Protein AF-A0A7G6WSF8-F1 (afdb_monomer_lite)

Sequence (104 aa):
MTGDLYNTLRYAKNHESLVYTFDGLEPGTYTIHAGYFDPWPWANRAAQVSVNGAVVDQERLFTASNEAAEYRDITVGPDGKATVTITPTPSPDIQLSWLMVAGN

Organism: NCBI:txid1544730

Foldseek 3Di:
DDDDLQNDKDWDAPQDKDKDKDAPADWAWKKKKFWAADPCQVQFWWWFKDKPNHTQRGTDTHHNDTDIDIRGGDTDDPRRMIMMITGTDPDDIGMTRDMDIGGD

pLDDT: mean 93.52, std 8.11, range [46.66, 98.75]

Secondary structure (DSSP, 8-state):
----SSSS-EEPPTTPPEEEEE-SPPSEEEEEEEEE--S-GGG--EEEEEETTEEEEEEEE--SS-EEEEEEEEEE-TT--EEEEEEE-SSS--EE-EEEEEE-

Radius of gyration: 13.81 Å; chains: 1; bounding box: 33×34×34 Å

Structure (mmCIF, N/CA/C/O backbone):
data_AF-A0A7G6WSF8-F1
#
_entry.id   AF-A0A7G6WSF8-F1
#
loop_
_atom_site.group_PDB
_atom_site.id
_atom_site.type_symbol
_atom_site.label_atom_id
_atom_site.label_alt_id
_atom_site.label_comp_id
_atom_site.label_asym_id
_atom_site.label_entity_id
_atom_site.label_seq_id
_atom_site.pdbx_PDB_ins_code
_atom_site.Cartn_x
_atom_site.Cartn_y
_atom_site.Cartn_z
_atom_site.occupancy
_atom_site.B_iso_or_equiv
_atom_site.auth_seq_id
_atom_site.auth_comp_id
_atom_site.auth_asym_id
_atom_site.auth_atom_id
_atom_site.pdbx_PDB_model_num
ATOM 1 N N . MET A 1 1 ? 7.692 -25.653 -11.591 1.00 46.66 1 MET A N 1
ATOM 2 C CA . MET A 1 1 ? 7.839 -24.350 -10.912 1.00 46.66 1 MET A CA 1
ATOM 3 C C . MET A 1 1 ? 6.977 -24.407 -9.665 1.00 46.66 1 MET A C 1
ATOM 5 O O . MET A 1 1 ? 5.797 -24.707 -9.793 1.00 46.66 1 MET A O 1
ATOM 9 N N . THR A 1 2 ? 7.551 -24.239 -8.478 1.00 61.03 2 THR A N 1
ATOM 10 C CA . THR A 1 2 ? 6.790 -24.067 -7.233 1.00 61.03 2 THR A CA 1
ATOM 11 C C . THR A 1 2 ? 6.404 -22.595 -7.138 1.00 61.03 2 THR A C 1
ATOM 13 O O . THR A 1 2 ? 7.288 -21.752 -7.028 1.00 61.03 2 THR A O 1
ATOM 16 N N . GLY A 1 3 ? 5.115 -22.278 -7.272 1.00 67.06 3 GLY A N 1
ATOM 17 C CA . GLY A 1 3 ? 4.621 -20.918 -7.051 1.00 67.06 3 GLY A CA 1
ATOM 18 C C . GLY A 1 3 ? 4.697 -20.566 -5.566 1.00 67.06 3 GLY A C 1
ATOM 19 O O . GLY A 1 3 ? 4.422 -21.415 -4.720 1.00 67.06 3 GLY A O 1
ATOM 20 N N . ASP A 1 4 ? 5.072 -19.330 -5.265 1.00 85.81 4 ASP A N 1
ATOM 21 C CA . ASP A 1 4 ? 5.016 -18.750 -3.925 1.00 85.81 4 ASP A CA 1
ATOM 22 C C . ASP A 1 4 ? 4.162 -17.472 -3.980 1.00 85.81 4 ASP A C 1
ATOM 24 O O . ASP A 1 4 ? 3.604 -17.132 -5.029 1.00 85.81 4 ASP A O 1
ATOM 28 N N . LEU A 1 5 ? 4.047 -16.769 -2.853 1.00 90.19 5 LEU A N 1
ATOM 29 C CA . LEU A 1 5 ? 3.247 -15.546 -2.762 1.00 90.19 5 LEU A CA 1
ATOM 30 C C . LEU A 1 5 ? 3.780 -14.396 -3.641 1.00 90.19 5 LEU A C 1
ATOM 32 O O . LEU A 1 5 ? 3.019 -13.476 -3.921 1.00 90.19 5 LEU A O 1
ATOM 36 N N . TYR A 1 6 ? 5.040 -14.435 -4.089 1.00 91.38 6 TYR A N 1
ATOM 37 C CA . TYR A 1 6 ? 5.690 -13.367 -4.864 1.00 91.38 6 TYR A CA 1
ATOM 38 C C . TYR A 1 6 ? 5.628 -13.587 -6.378 1.00 91.38 6 TYR A C 1
ATOM 40 O O . TYR A 1 6 ? 5.676 -12.640 -7.159 1.00 91.38 6 TYR A O 1
ATOM 48 N N . ASN A 1 7 ? 5.462 -14.835 -6.811 1.00 85.38 7 ASN A N 1
ATOM 49 C CA . ASN A 1 7 ? 5.421 -15.185 -8.231 1.00 85.38 7 ASN A CA 1
ATOM 50 C C . ASN A 1 7 ? 4.111 -14.784 -8.944 1.00 85.38 7 ASN A C 1
ATOM 52 O O . ASN A 1 7 ? 4.014 -14.926 -10.164 1.00 85.38 7 ASN A O 1
ATOM 56 N N . THR A 1 8 ? 3.102 -14.288 -8.215 1.00 87.81 8 THR A N 1
ATOM 57 C CA . THR A 1 8 ? 1.880 -13.701 -8.794 1.00 87.81 8 THR A CA 1
ATOM 58 C C . THR A 1 8 ? 1.883 -12.198 -8.568 1.00 87.81 8 THR A C 1
ATOM 60 O O . THR A 1 8 ? 2.004 -11.754 -7.435 1.00 87.81 8 THR A O 1
ATOM 63 N N . LEU A 1 9 ? 1.705 -11.419 -9.637 1.00 89.75 9 LEU A N 1
ATOM 64 C CA . LEU A 1 9 ? 1.779 -9.960 -9.595 1.00 89.75 9 LEU A CA 1
ATOM 65 C C . LEU A 1 9 ? 0.462 -9.338 -10.061 1.00 89.75 9 LEU A C 1
ATOM 67 O O . LEU A 1 9 ? -0.089 -9.714 -11.098 1.00 89.75 9 LEU A O 1
ATOM 71 N N . ARG A 1 10 ? -0.016 -8.334 -9.327 1.00 93.56 10 ARG A N 1
ATOM 72 C CA . ARG A 1 10 ? -1.020 -7.382 -9.805 1.00 93.56 10 ARG A CA 1
ATOM 73 C C . ARG A 1 10 ? -0.292 -6.165 -10.346 1.00 93.56 10 ARG A C 1
ATOM 75 O O . ARG A 1 10 ? 0.365 -5.456 -9.595 1.00 93.56 10 ARG A O 1
ATOM 82 N N . TYR A 1 11 ? -0.390 -5.971 -11.653 1.00 92.50 11 TYR A N 1
ATOM 83 C CA . TYR A 1 11 ? 0.333 -4.949 -12.400 1.00 92.50 11 TYR A CA 1
ATOM 84 C C . TYR A 1 11 ? -0.601 -3.783 -12.739 1.00 92.50 11 TYR A C 1
ATOM 86 O O . TYR A 1 11 ? -1.660 -4.015 -13.328 1.00 92.50 11 TYR A O 1
ATOM 94 N N . ALA A 1 12 ? -0.213 -2.554 -12.398 1.00 92.75 12 ALA A N 1
ATOM 95 C CA . ALA A 1 12 ? -0.911 -1.344 -12.826 1.00 92.75 12 ALA A CA 1
ATOM 96 C C . ALA A 1 12 ? -0.247 -0.780 -14.083 1.00 92.75 12 ALA A C 1
ATOM 98 O O . ALA A 1 12 ? 0.962 -0.568 -14.114 1.00 92.75 12 ALA A O 1
ATOM 99 N N . LYS A 1 13 ? -1.049 -0.558 -15.126 1.00 90.88 13 LYS A N 1
ATOM 100 C CA . LYS A 1 13 ? -0.601 0.021 -16.399 1.00 90.88 13 LYS A CA 1
ATOM 101 C C . LYS A 1 13 ? -0.785 1.533 -16.386 1.00 90.88 13 LYS A C 1
ATOM 103 O O . LYS A 1 13 ? -1.596 2.047 -15.624 1.00 90.88 13 LYS A O 1
ATOM 108 N N . ASN A 1 14 ? -0.110 2.219 -17.305 1.00 90.44 14 ASN A N 1
ATOM 109 C CA . ASN A 1 14 ? -0.284 3.652 -17.559 1.00 90.44 14 ASN A CA 1
ATOM 110 C C . ASN A 1 14 ? -0.035 4.524 -16.320 1.00 90.44 14 ASN A C 1
ATOM 112 O O . ASN A 1 14 ? -0.646 5.581 -16.180 1.00 90.44 14 ASN A O 1
ATOM 116 N N . HIS A 1 15 ? 0.856 4.078 -15.431 1.00 91.12 15 HIS A N 1
ATOM 117 C CA . HIS A 1 15 ? 1.218 4.787 -14.203 1.00 91.12 15 HIS A CA 1
ATOM 118 C C . HIS A 1 15 ? 0.013 5.006 -13.265 1.00 91.12 15 HIS A C 1
ATOM 120 O O . HIS A 1 15 ? -0.023 5.962 -12.490 1.00 91.12 15 HIS A O 1
ATOM 126 N N . GLU A 1 16 ? -0.986 4.125 -13.331 1.00 94.88 16 GLU A N 1
ATOM 127 C CA . GLU A 1 16 ? -2.126 4.158 -12.422 1.00 94.88 16 GLU A CA 1
ATOM 128 C C . GLU A 1 16 ? -1.735 3.692 -11.014 1.00 94.88 16 GLU A C 1
ATOM 130 O O . GLU A 1 16 ? -0.864 2.837 -10.825 1.00 94.88 16 GLU A O 1
ATOM 135 N N . SER A 1 17 ? -2.422 4.235 -10.009 1.00 96.25 17 SER A N 1
ATOM 136 C CA . SER A 1 17 ? -2.322 3.732 -8.643 1.00 96.25 17 SER A CA 1
ATOM 137 C C . SER A 1 17 ? -3.017 2.378 -8.506 1.00 96.25 17 SER A C 1
ATOM 139 O O . SER A 1 17 ? -4.094 2.149 -9.058 1.00 96.25 17 SER A O 1
ATOM 141 N N . LEU A 1 18 ? -2.454 1.504 -7.676 1.00 97.19 18 LEU A N 1
ATOM 142 C CA . LEU A 1 18 ? -3.172 0.344 -7.157 1.00 97.19 18 LEU A CA 1
ATOM 143 C C . LEU A 1 18 ? -3.923 0.752 -5.887 1.00 97.19 18 LEU A C 1
ATOM 145 O O . LEU A 1 18 ? -3.312 1.256 -4.945 1.00 97.19 18 LEU A O 1
ATOM 149 N N . VAL A 1 19 ? -5.233 0.505 -5.847 1.00 98.19 19 VAL A N 1
ATOM 150 C CA . VAL A 1 19 ? -6.089 0.817 -4.692 1.00 98.19 19 VAL A CA 1
ATOM 151 C C . VAL A 1 19 ? -6.769 -0.457 -4.204 1.00 98.19 19 VAL A C 1
ATOM 153 O O . VAL A 1 19 ? -7.460 -1.126 -4.971 1.00 98.19 19 VAL A O 1
ATOM 156 N N . TYR A 1 20 ? -6.591 -0.780 -2.923 1.00 98.19 20 TYR A N 1
ATOM 157 C CA . TYR A 1 20 ? -7.240 -1.913 -2.263 1.00 98.19 20 TYR A CA 1
ATOM 158 C C . TYR A 1 20 ? -7.971 -1.434 -1.022 1.00 98.19 20 TYR A C 1
ATOM 160 O O . TYR A 1 20 ? -7.367 -0.802 -0.160 1.00 98.19 20 TYR A O 1
ATOM 168 N N . THR A 1 21 ? -9.246 -1.789 -0.903 1.00 98.31 21 THR A N 1
ATOM 169 C CA . THR A 1 21 ? -10.025 -1.575 0.317 1.00 98.31 21 THR A CA 1
ATOM 170 C C . THR A 1 21 ? -10.321 -2.924 0.950 1.00 98.31 21 THR A C 1
ATOM 172 O O . THR A 1 21 ? -10.948 -3.778 0.328 1.00 98.31 21 THR A O 1
ATOM 175 N N . PHE A 1 22 ? -9.864 -3.099 2.185 1.00 98.00 22 PHE A N 1
ATOM 176 C CA . PHE A 1 22 ? -10.314 -4.154 3.082 1.00 98.00 22 PHE A CA 1
ATOM 177 C C . PHE A 1 22 ? -11.539 -3.639 3.827 1.00 98.00 22 PHE A C 1
ATOM 179 O O . PHE A 1 22 ? -11.517 -2.507 4.313 1.00 98.00 22 PHE A O 1
ATOM 186 N N . ASP A 1 23 ? -12.591 -4.444 3.892 1.00 97.62 23 ASP A N 1
ATOM 187 C CA . ASP A 1 23 ? -13.820 -4.153 4.622 1.00 97.62 23 ASP A CA 1
ATOM 188 C C . ASP A 1 23 ? -14.132 -5.262 5.638 1.00 97.62 23 ASP A C 1
ATOM 190 O O . ASP A 1 23 ? -13.433 -6.275 5.717 1.00 97.62 23 ASP A O 1
ATOM 194 N N . GLY A 1 24 ? -15.149 -5.033 6.474 1.00 97.44 24 GLY A N 1
ATOM 195 C CA . GLY A 1 24 ? -15.566 -5.996 7.494 1.00 97.44 24 GLY A CA 1
ATOM 196 C C . GLY A 1 24 ? -14.559 -6.179 8.633 1.00 97.44 24 GLY A C 1
ATOM 197 O O . GLY A 1 24 ? -14.599 -7.198 9.317 1.00 97.44 24 GLY A O 1
ATOM 198 N N . LEU A 1 25 ? -13.654 -5.219 8.832 1.00 97.69 25 LEU A N 1
ATOM 199 C CA . LEU A 1 25 ? -12.728 -5.206 9.960 1.00 97.69 25 LEU A CA 1
ATOM 200 C C . LEU A 1 25 ? -13.426 -4.642 11.203 1.00 97.69 25 LEU A C 1
ATOM 202 O O . LEU A 1 25 ? -14.151 -3.652 11.119 1.00 97.69 25 LEU A O 1
ATOM 206 N N . GLU A 1 26 ? -13.172 -5.231 12.369 1.00 98.19 26 GLU A N 1
ATOM 207 C CA . GLU A 1 26 ? -13.601 -4.632 13.636 1.00 98.19 26 GLU A CA 1
ATOM 208 C C . GLU A 1 26 ? -12.798 -3.346 13.911 1.00 98.19 26 GLU A C 1
ATOM 210 O O . GLU A 1 26 ? -11.605 -3.299 13.578 1.00 98.19 26 GLU A O 1
ATOM 215 N N . PRO A 1 27 ? -13.389 -2.310 14.535 1.00 98.31 27 PRO A N 1
ATOM 216 C CA . PRO A 1 27 ? -12.659 -1.098 14.897 1.00 98.31 27 PRO A CA 1
ATOM 217 C C . PRO A 1 27 ? -11.465 -1.411 15.805 1.00 98.31 27 PRO A C 1
ATOM 219 O O . PRO A 1 27 ? -11.601 -2.123 16.800 1.00 98.31 27 PRO A O 1
ATOM 222 N N . GLY A 1 28 ? -10.294 -0.862 15.489 1.00 98.12 28 GLY A N 1
ATOM 223 C CA . GLY A 1 28 ? -9.066 -1.182 16.215 1.00 98.12 28 GLY A CA 1
ATOM 224 C C . GLY A 1 28 ? -7.796 -0.756 15.491 1.00 98.12 28 GLY A C 1
ATOM 225 O O . GLY A 1 28 ? -7.839 0.013 14.530 1.00 98.12 28 GLY A O 1
ATOM 226 N N . THR A 1 29 ? -6.662 -1.266 15.967 1.00 98.31 29 THR A N 1
ATOM 227 C CA . THR A 1 29 ? -5.340 -0.992 15.396 1.00 98.31 29 THR A CA 1
ATOM 228 C C . THR A 1 29 ? -4.806 -2.231 14.690 1.00 98.31 29 THR A C 1
ATOM 230 O O . THR A 1 29 ? -4.835 -3.330 15.241 1.00 98.31 29 THR A O 1
ATOM 233 N N . TYR A 1 30 ? -4.296 -2.041 13.478 1.00 98.62 30 TYR A N 1
ATOM 234 C CA . TYR A 1 30 ? -3.826 -3.109 12.606 1.00 98.62 30 TYR A CA 1
ATOM 235 C C . TYR A 1 30 ? -2.417 -2.829 12.084 1.00 98.62 30 TYR A C 1
ATOM 237 O O . TYR A 1 30 ? -1.941 -1.690 12.067 1.00 98.62 30 TYR A O 1
ATOM 245 N N . THR A 1 31 ? -1.780 -3.886 11.591 1.00 98.56 31 THR A N 1
ATOM 246 C CA . THR A 1 31 ? -0.596 -3.814 10.738 1.00 98.56 31 THR A CA 1
ATOM 247 C C . THR A 1 31 ? -0.970 -4.262 9.327 1.00 98.56 31 THR A C 1
ATOM 249 O O . THR A 1 31 ? -1.602 -5.303 9.137 1.00 98.56 31 THR A O 1
ATOM 252 N N . ILE A 1 32 ? -0.581 -3.477 8.323 1.00 98.38 32 ILE A N 1
ATOM 253 C CA . ILE A 1 32 ? -0.694 -3.854 6.913 1.00 98.38 32 ILE A CA 1
ATOM 254 C C . ILE A 1 32 ? 0.668 -4.334 6.435 1.00 98.38 32 ILE A C 1
ATOM 256 O O . ILE A 1 32 ? 1.656 -3.607 6.518 1.00 98.38 32 ILE A O 1
ATOM 260 N N . HIS A 1 33 ? 0.708 -5.546 5.899 1.00 98.25 33 HIS A N 1
ATOM 261 C CA . HIS A 1 33 ? 1.888 -6.113 5.269 1.00 98.25 33 HIS A CA 1
ATOM 262 C C . HIS A 1 33 ? 1.718 -6.101 3.751 1.00 98.25 33 HIS A C 1
ATOM 264 O O . HIS A 1 33 ? 0.650 -6.454 3.242 1.00 98.25 33 HIS A O 1
ATOM 270 N N . ALA A 1 34 ? 2.770 -5.727 3.029 1.00 98.19 34 ALA A N 1
ATOM 271 C CA . 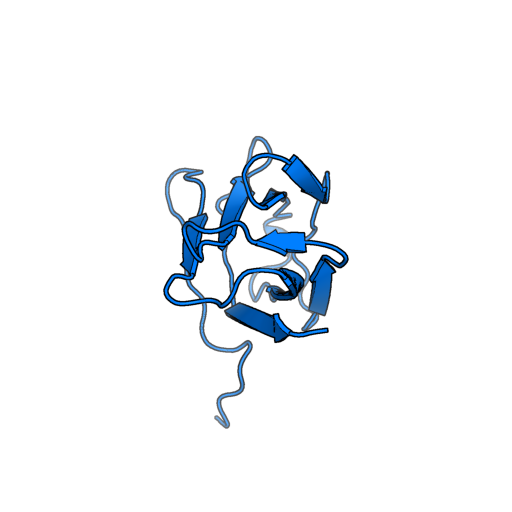ALA A 1 34 ? 2.763 -5.662 1.572 1.00 98.19 34 ALA A CA 1
ATOM 272 C C . ALA A 1 34 ? 3.986 -6.361 0.980 1.00 98.19 34 ALA A C 1
ATOM 274 O O . ALA A 1 34 ? 5.11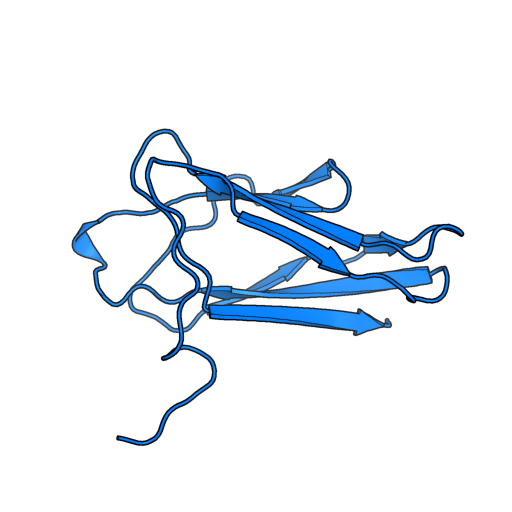5 -6.105 1.396 1.00 98.19 34 ALA A O 1
ATOM 275 N N . GLY A 1 35 ? 3.740 -7.231 0.003 1.00 97.38 35 GLY A N 1
ATOM 276 C CA . GLY A 1 35 ? 4.757 -8.004 -0.692 1.00 97.38 35 GLY A CA 1
ATOM 277 C C . GLY A 1 35 ? 5.178 -7.387 -2.009 1.00 97.38 35 GLY A C 1
ATOM 278 O O . GLY A 1 35 ? 4.370 -7.274 -2.936 1.00 97.38 35 GLY A O 1
ATOM 279 N N . TYR A 1 36 ? 6.462 -7.090 -2.123 1.00 95.38 36 TYR A N 1
ATOM 280 C CA . TYR A 1 36 ? 7.076 -6.494 -3.295 1.00 95.38 36 TYR A CA 1
ATOM 281 C C . TYR A 1 36 ? 8.101 -7.453 -3.894 1.00 95.38 36 TYR A C 1
ATOM 283 O O . TYR A 1 36 ? 8.930 -8.024 -3.190 1.00 95.38 36 TYR A O 1
ATOM 291 N N . PHE A 1 37 ? 8.010 -7.639 -5.205 1.00 94.19 37 PHE A N 1
ATOM 292 C CA . PHE A 1 37 ? 8.994 -8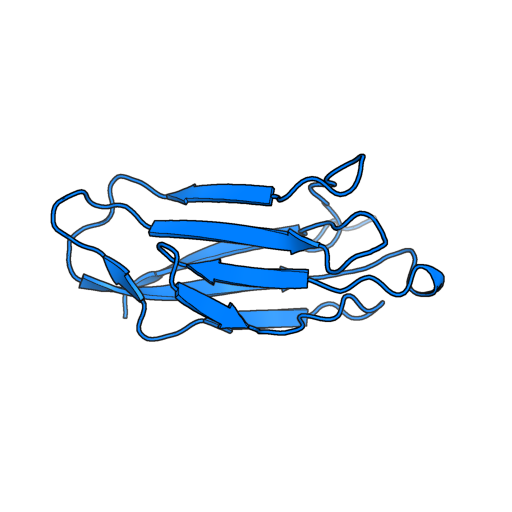.347 -6.009 1.00 94.19 37 PHE A CA 1
ATOM 293 C C . PHE A 1 37 ? 8.945 -7.776 -7.422 1.00 94.19 37 PHE A C 1
ATOM 295 O O . PHE A 1 37 ? 7.863 -7.490 -7.948 1.00 94.19 37 PHE A O 1
ATOM 302 N N . ASP A 1 38 ? 10.117 -7.584 -8.020 1.00 92.75 38 ASP A N 1
ATOM 303 C CA . ASP A 1 38 ? 10.265 -7.149 -9.396 1.00 92.75 38 ASP A CA 1
ATOM 304 C C . ASP A 1 38 ? 11.094 -8.118 -10.237 1.00 92.75 38 ASP A C 1
ATOM 306 O O . ASP A 1 38 ? 12.325 -8.114 -10.146 1.00 92.75 38 ASP A O 1
ATOM 310 N N . PRO A 1 39 ? 10.456 -8.906 -11.124 1.00 90.69 39 PRO A N 1
ATOM 311 C CA . PRO A 1 39 ? 11.188 -9.760 -12.050 1.00 90.69 39 PRO A CA 1
ATOM 312 C C . PRO A 1 39 ? 11.935 -8.960 -13.134 1.00 90.69 39 PRO A C 1
ATOM 314 O O . PRO A 1 39 ? 12.708 -9.544 -13.895 1.00 90.69 39 PRO A O 1
ATOM 317 N N . TRP A 1 40 ? 11.729 -7.640 -13.215 1.00 90.56 40 TRP A N 1
ATOM 318 C CA . TRP A 1 40 ? 12.369 -6.729 -14.165 1.00 90.56 40 TRP A CA 1
ATOM 319 C C . TRP A 1 40 ? 13.076 -5.568 -13.445 1.00 90.56 40 TRP A C 1
ATOM 321 O O . TRP A 1 40 ? 12.706 -4.407 -13.641 1.00 90.56 40 TRP A O 1
ATOM 331 N N . PRO A 1 41 ? 14.128 -5.840 -12.652 1.00 77.75 41 PRO A N 1
ATOM 332 C CA . PRO A 1 41 ? 14.756 -4.842 -11.779 1.00 77.75 41 PRO A CA 1
ATOM 333 C C . PRO A 1 41 ? 15.343 -3.636 -12.526 1.00 77.75 41 PRO A C 1
ATOM 335 O O . PRO A 1 41 ? 15.480 -2.560 -11.958 1.00 77.75 41 PRO A O 1
ATOM 338 N N . TRP A 1 42 ? 15.654 -3.776 -13.817 1.00 85.69 42 TRP A N 1
ATOM 339 C CA . TRP A 1 42 ? 16.126 -2.670 -14.660 1.00 85.69 42 TRP A CA 1
ATOM 340 C C . TRP A 1 42 ? 15.063 -1.596 -14.935 1.00 85.69 42 TRP A C 1
ATOM 342 O O . TRP A 1 42 ? 15.385 -0.571 -15.532 1.00 85.69 42 TRP A O 1
ATOM 352 N N . ALA A 1 43 ? 13.804 -1.815 -14.546 1.00 87.25 43 ALA A N 1
ATOM 353 C CA . ALA A 1 43 ? 12.752 -0.816 -14.682 1.00 87.25 43 ALA A CA 1
ATOM 354 C C . ALA A 1 43 ? 12.866 0.320 -13.652 1.00 87.25 43 ALA A C 1
ATOM 356 O O . ALA A 1 43 ? 12.332 1.392 -13.909 1.00 87.25 43 ALA A O 1
ATOM 357 N N . ASN A 1 44 ? 13.573 0.117 -12.529 1.00 87.38 44 ASN A N 1
ATOM 358 C CA . ASN A 1 44 ? 13.731 1.105 -11.451 1.00 87.38 44 ASN A CA 1
ATOM 359 C C . ASN A 1 44 ? 12.388 1.646 -10.929 1.00 87.38 44 ASN A C 1
ATOM 361 O O . ASN A 1 44 ? 12.160 2.855 -10.906 1.00 87.38 44 ASN A O 1
ATOM 365 N N . ARG A 1 45 ? 11.474 0.747 -10.538 1.00 92.06 45 ARG A N 1
ATOM 366 C CA . ARG A 1 45 ? 10.154 1.149 -10.036 1.00 92.06 45 ARG A CA 1
ATOM 367 C C . ARG A 1 45 ? 10.247 1.685 -8.613 1.00 92.06 45 ARG A C 1
ATOM 369 O O . ARG A 1 45 ? 10.967 1.127 -7.781 1.00 92.06 45 ARG A O 1
ATOM 376 N N . ALA A 1 46 ? 9.458 2.715 -8.331 1.00 94.00 46 ALA A N 1
ATOM 377 C CA . ALA A 1 46 ? 9.245 3.232 -6.991 1.00 94.00 46 ALA A CA 1
ATOM 378 C C . ALA A 1 46 ? 7.804 3.737 -6.827 1.00 94.00 46 ALA A C 1
ATOM 380 O O . ALA A 1 46 ? 7.150 4.122 -7.799 1.00 94.00 46 ALA A O 1
ATOM 381 N N . ALA A 1 47 ? 7.297 3.716 -5.597 1.00 96.44 47 ALA A N 1
ATOM 382 C CA . ALA A 1 47 ? 5.945 4.167 -5.286 1.00 96.44 47 ALA A CA 1
ATOM 383 C C . ALA A 1 47 ? 5.858 4.850 -3.921 1.00 96.44 47 ALA A C 1
ATOM 385 O O . ALA A 1 47 ? 6.542 4.463 -2.981 1.00 96.44 47 ALA A O 1
ATOM 386 N N . GLN A 1 48 ? 4.941 5.802 -3.787 1.00 97.56 48 GLN A N 1
ATOM 387 C CA . GLN A 1 48 ? 4.457 6.242 -2.484 1.00 97.56 48 GLN A CA 1
ATOM 388 C C . GLN A 1 48 ? 3.327 5.310 -2.034 1.00 97.56 48 GLN A C 1
ATOM 390 O O . GLN A 1 48 ? 2.442 4.974 -2.826 1.00 97.56 48 GLN A O 1
ATOM 395 N N . VAL A 1 49 ? 3.323 4.924 -0.759 1.00 98.38 49 VAL A N 1
ATOM 396 C CA . VAL A 1 49 ? 2.259 4.110 -0.160 1.00 98.38 49 VAL A CA 1
ATOM 397 C C . VAL A 1 49 ? 1.525 4.930 0.886 1.00 98.38 49 VAL A C 1
ATOM 399 O O . VAL A 1 49 ? 2.134 5.512 1.787 1.00 98.38 49 VAL A O 1
ATOM 402 N N . SER A 1 50 ? 0.200 4.954 0.786 1.00 98.69 50 SER A N 1
ATOM 403 C CA . SER A 1 50 ? -0.674 5.535 1.796 1.00 98.69 50 SER A CA 1
ATOM 404 C C . SER A 1 50 ? -1.718 4.538 2.279 1.00 98.69 50 SER A C 1
ATOM 406 O O . SER A 1 50 ? -2.154 3.647 1.548 1.00 98.69 50 SER A O 1
ATOM 408 N N . VAL A 1 51 ? -2.117 4.697 3.538 1.00 98.62 51 VAL A N 1
ATOM 409 C CA . VAL A 1 51 ? -3.177 3.928 4.182 1.00 98.62 51 VAL A CA 1
ATOM 410 C C . VAL A 1 51 ? -4.184 4.908 4.764 1.00 98.62 51 VAL A C 1
ATOM 412 O O . VAL A 1 51 ? -3.809 5.831 5.482 1.00 98.62 51 VAL A O 1
ATOM 415 N N . ASN A 1 52 ? -5.462 4.747 4.422 1.00 97.75 52 ASN A N 1
ATOM 416 C CA . ASN A 1 52 ? -6.540 5.665 4.814 1.00 97.75 52 ASN A CA 1
ATOM 417 C C . ASN A 1 52 ? -6.223 7.138 4.470 1.00 97.75 52 ASN A C 1
ATOM 419 O O . ASN A 1 52 ? -6.597 8.059 5.191 1.00 97.75 52 ASN A O 1
ATOM 423 N N . GLY A 1 53 ? -5.502 7.356 3.364 1.00 97.75 53 GLY A N 1
ATOM 424 C CA . GLY A 1 53 ? -5.062 8.674 2.896 1.00 97.75 53 GLY A CA 1
ATOM 425 C C . GLY A 1 53 ? -3.795 9.221 3.569 1.00 97.75 53 GLY A C 1
ATOM 426 O O . GLY A 1 53 ? -3.240 10.201 3.078 1.00 97.75 53 GLY A O 1
ATOM 427 N N . ALA A 1 54 ? -3.294 8.596 4.639 1.00 98.19 54 ALA A N 1
ATOM 428 C CA . ALA A 1 54 ? -2.044 8.982 5.292 1.00 98.19 54 ALA A CA 1
ATOM 429 C C . ALA A 1 54 ? -0.848 8.267 4.650 1.00 98.19 54 ALA A C 1
ATOM 431 O O . ALA A 1 54 ? -0.867 7.049 4.492 1.00 98.19 54 ALA A O 1
ATOM 432 N N . VAL A 1 55 ? 0.202 9.006 4.282 1.00 98.44 55 VAL A N 1
ATOM 433 C CA . VAL A 1 55 ? 1.419 8.412 3.704 1.00 98.44 55 VAL A CA 1
ATOM 434 C C . VAL A 1 55 ? 2.187 7.646 4.779 1.00 98.44 55 VAL A C 1
ATOM 436 O O . VAL A 1 55 ? 2.559 8.219 5.800 1.00 98.44 55 VAL A O 1
ATOM 439 N N . VAL A 1 56 ? 2.441 6.364 4.520 1.00 98.50 56 VAL A N 1
ATOM 440 C CA . VAL A 1 56 ? 3.187 5.450 5.403 1.00 98.50 56 VAL A CA 1
ATOM 441 C C . VAL A 1 56 ? 4.554 5.073 4.830 1.00 98.50 56 VAL A C 1
ATOM 443 O O . VAL A 1 56 ? 5.424 4.616 5.564 1.00 98.50 56 VAL A O 1
ATOM 446 N N . ASP A 1 57 ? 4.757 5.289 3.530 1.00 97.81 57 ASP A N 1
ATOM 447 C CA . ASP A 1 57 ? 6.020 5.061 2.833 1.00 97.81 57 ASP A CA 1
ATOM 448 C C . ASP A 1 57 ? 6.166 6.093 1.714 1.00 97.81 57 ASP A C 1
ATOM 450 O O . ASP A 1 57 ? 5.296 6.198 0.849 1.00 97.81 57 ASP A O 1
ATOM 454 N N . GLN A 1 58 ? 7.231 6.891 1.748 1.00 96.62 58 GLN A N 1
ATOM 455 C CA . GLN A 1 58 ? 7.438 7.950 0.756 1.00 96.62 58 GLN A CA 1
ATOM 456 C C . GLN A 1 58 ? 7.972 7.404 -0.570 1.00 96.62 58 GLN A C 1
ATOM 458 O O . GLN A 1 58 ? 7.660 7.962 -1.620 1.00 96.62 58 GLN A O 1
ATOM 463 N N . GLU A 1 59 ? 8.769 6.335 -0.521 1.00 95.25 59 GLU A N 1
ATOM 464 C CA . GLU A 1 59 ? 9.474 5.795 -1.683 1.00 95.25 59 GLU A CA 1
ATOM 465 C C . GLU A 1 59 ? 9.769 4.301 -1.484 1.00 95.25 59 GLU A C 1
ATOM 467 O O . GLU A 1 59 ? 10.879 3.874 -1.164 1.00 95.25 59 GLU A O 1
ATOM 472 N N . ARG A 1 60 ? 8.749 3.473 -1.699 1.00 96.06 60 ARG A N 1
ATOM 473 C CA . ARG A 1 60 ? 8.890 2.023 -1.756 1.00 96.06 60 ARG A CA 1
ATOM 474 C C . ARG A 1 60 ? 9.561 1.624 -3.061 1.00 96.06 60 ARG A C 1
ATOM 476 O O . ARG A 1 60 ? 8.954 1.728 -4.126 1.00 96.06 60 ARG A O 1
ATOM 483 N N . LEU A 1 61 ? 10.790 1.130 -2.962 1.00 93.75 61 LEU A N 1
ATOM 484 C CA . LEU A 1 61 ? 11.515 0.547 -4.086 1.00 93.75 61 LEU A CA 1
ATOM 485 C C . LEU A 1 61 ? 11.012 -0.863 -4.402 1.00 93.75 61 LEU A C 1
ATOM 487 O O . LEU A 1 61 ? 10.629 -1.621 -3.511 1.00 93.75 61 LEU A O 1
ATOM 491 N N . PHE A 1 62 ? 11.069 -1.216 -5.682 1.00 92.62 62 PHE A N 1
ATOM 492 C CA . PHE A 1 62 ? 10.788 -2.560 -6.167 1.00 92.62 62 PHE A CA 1
ATOM 493 C C . PHE A 1 62 ? 12.091 -3.180 -6.662 1.00 92.62 62 PHE A C 1
ATOM 495 O O . PHE A 1 62 ? 12.726 -2.660 -7.579 1.00 92.62 62 PHE A O 1
ATOM 502 N N . THR A 1 63 ? 12.506 -4.279 -6.038 1.00 92.81 63 THR A N 1
ATOM 503 C CA . THR A 1 63 ? 13.786 -4.939 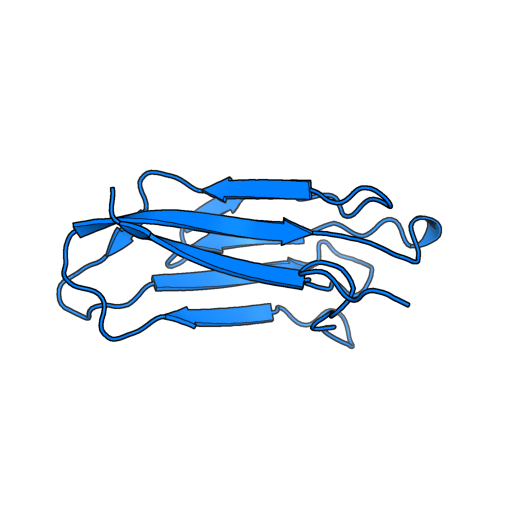-6.319 1.00 92.81 63 THR A CA 1
ATOM 504 C C . THR A 1 63 ? 13.563 -6.377 -6.788 1.00 92.81 63 THR A C 1
ATOM 506 O O . THR A 1 63 ? 12.467 -6.923 -6.677 1.00 92.81 63 THR A O 1
ATOM 509 N N . ALA A 1 64 ? 14.618 -7.023 -7.288 1.00 92.56 64 ALA A N 1
ATOM 510 C CA . ALA A 1 64 ? 14.593 -8.454 -7.607 1.00 92.56 64 ALA A CA 1
ATOM 511 C C . ALA A 1 64 ? 14.571 -9.362 -6.360 1.00 92.56 64 ALA A C 1
ATOM 513 O O . ALA A 1 64 ? 14.642 -10.583 -6.491 1.00 92.56 64 ALA A O 1
ATOM 514 N N . SER A 1 65 ? 14.514 -8.787 -5.159 1.00 93.31 65 SER A N 1
ATOM 515 C CA . SER A 1 65 ? 14.379 -9.524 -3.909 1.00 93.31 65 SER A CA 1
ATOM 516 C C . SER A 1 65 ? 12.917 -9.565 -3.487 1.00 93.31 65 SER A C 1
ATOM 518 O O . SER A 1 65 ? 12.185 -8.590 -3.637 1.00 93.31 65 SER A O 1
ATOM 520 N N . ASN A 1 66 ? 12.502 -10.692 -2.913 1.00 93.69 66 ASN A N 1
ATOM 521 C CA . ASN A 1 66 ? 11.214 -10.788 -2.240 1.00 93.69 66 ASN A CA 1
ATOM 522 C C . ASN A 1 66 ? 11.274 -9.964 -0.950 1.00 93.69 66 ASN A C 1
ATOM 524 O O . ASN A 1 66 ? 11.984 -10.335 -0.013 1.00 93.69 66 ASN A O 1
ATOM 528 N N . GLU A 1 67 ? 10.530 -8.865 -0.899 1.00 93.94 67 GLU A N 1
ATOM 529 C CA . GLU A 1 67 ? 10.502 -7.962 0.248 1.00 93.94 67 GLU A CA 1
ATOM 530 C C . GLU A 1 67 ? 9.089 -7.833 0.813 1.00 93.94 67 GLU A C 1
ATOM 532 O O . GLU A 1 67 ? 8.123 -7.612 0.084 1.00 93.94 67 GLU A O 1
ATOM 537 N N . ALA A 1 68 ? 8.980 -7.931 2.137 1.00 95.81 68 ALA A N 1
ATOM 538 C CA . ALA A 1 68 ? 7.761 -7.628 2.871 1.00 95.81 68 ALA A CA 1
ATOM 539 C C . ALA A 1 68 ? 7.942 -6.295 3.604 1.00 95.81 68 ALA A C 1
ATOM 541 O O . ALA A 1 68 ? 8.830 -6.169 4.447 1.00 95.81 68 ALA A O 1
ATOM 542 N N . ALA A 1 69 ? 7.103 -5.307 3.298 1.00 97.81 69 ALA A N 1
ATOM 543 C CA . ALA A 1 69 ? 6.995 -4.098 4.106 1.00 97.81 69 ALA A CA 1
ATOM 544 C C . ALA A 1 69 ? 5.945 -4.280 5.204 1.00 97.81 69 ALA A C 1
ATOM 546 O O . ALA A 1 69 ? 4.968 -5.008 5.019 1.00 97.81 69 ALA A O 1
ATOM 547 N N . GLU A 1 70 ? 6.128 -3.568 6.313 1.00 98.12 70 GLU A N 1
ATOM 548 C CA . GLU A 1 70 ? 5.173 -3.503 7.416 1.00 98.12 70 GLU A CA 1
ATOM 549 C C . GLU A 1 70 ? 4.774 -2.048 7.665 1.00 98.12 70 GLU A C 1
ATOM 551 O O . GLU A 1 70 ? 5.626 -1.196 7.920 1.00 98.12 70 GLU A O 1
ATOM 556 N N . TYR A 1 71 ? 3.474 -1.774 7.627 1.00 98.12 71 TYR A N 1
ATOM 557 C CA . TYR A 1 71 ? 2.883 -0.479 7.945 1.00 98.12 71 TYR A CA 1
ATOM 558 C C . TYR A 1 71 ? 2.042 -0.644 9.208 1.00 98.12 71 TYR A C 1
ATOM 560 O O . TYR A 1 71 ? 0.958 -1.225 9.174 1.00 98.12 71 TYR A O 1
ATOM 568 N N . ARG A 1 72 ? 2.600 -0.212 10.339 1.00 98.00 72 ARG A N 1
ATOM 569 C CA . ARG A 1 72 ? 2.045 -0.424 11.683 1.00 98.00 72 ARG A CA 1
ATOM 570 C C . ARG A 1 72 ? 1.113 0.713 12.092 1.00 98.00 72 ARG A C 1
ATOM 572 O O . ARG A 1 72 ? 1.059 1.750 11.436 1.00 98.00 72 ARG A O 1
ATOM 579 N N . ASP A 1 73 ? 0.413 0.492 13.200 1.00 97.44 73 ASP A N 1
ATOM 580 C CA . ASP A 1 73 ? -0.420 1.488 13.878 1.00 97.44 73 ASP A CA 1
ATOM 581 C C . ASP A 1 73 ? -1.532 2.072 12.991 1.00 97.44 73 ASP A C 1
ATOM 583 O O . ASP A 1 73 ? -1.906 3.241 13.098 1.00 97.44 73 ASP A O 1
ATOM 587 N N . ILE A 1 74 ? -2.089 1.236 12.110 1.00 98.12 74 ILE A N 1
ATOM 588 C CA . ILE A 1 74 ? -3.190 1.620 11.232 1.00 98.12 74 ILE A CA 1
ATOM 589 C C . ILE A 1 74 ? -4.496 1.581 12.014 1.00 98.12 74 ILE A C 1
ATOM 591 O O . ILE A 1 74 ? -4.983 0.511 12.379 1.00 98.12 74 ILE A O 1
ATOM 595 N N . THR A 1 75 ? -5.092 2.750 12.222 1.00 97.94 75 THR A N 1
ATOM 596 C CA . THR A 1 75 ? -6.413 2.870 12.843 1.00 97.94 75 THR A CA 1
ATOM 597 C C . THR A 1 75 ? -7.517 2.535 11.844 1.00 97.94 75 THR A C 1
ATOM 599 O O . THR A 1 75 ? -7.640 3.182 10.800 1.00 97.94 75 THR A O 1
ATOM 602 N N . VAL A 1 76 ? -8.360 1.571 12.207 1.00 98.19 76 VAL A N 1
ATOM 603 C CA . VAL A 1 76 ? -9.620 1.241 11.535 1.00 98.19 76 VAL A CA 1
ATOM 604 C C . VAL A 1 76 ? -10.778 1.748 12.386 1.00 98.19 76 VAL A C 1
ATOM 606 O O . VAL A 1 76 ? -10.867 1.455 13.581 1.00 98.19 76 VAL A O 1
ATOM 609 N N . GLY A 1 77 ? -11.650 2.545 11.770 1.00 97.62 77 GLY A N 1
ATOM 610 C CA . GLY A 1 77 ? -12.796 3.158 12.430 1.00 97.62 77 GLY A CA 1
ATOM 611 C C . GLY A 1 77 ? -14.062 2.292 12.402 1.00 97.62 77 GLY A C 1
ATOM 612 O O . GLY A 1 77 ? -14.040 1.154 11.938 1.00 97.62 77 GLY A O 1
ATOM 613 N N . PRO A 1 78 ? -15.201 2.842 12.863 1.00 97.94 78 PRO A N 1
ATOM 614 C CA . PRO A 1 78 ? -16.503 2.165 12.853 1.00 97.94 78 PRO A CA 1
ATOM 615 C C . PRO A 1 78 ? -17.024 1.749 11.470 1.00 97.94 78 PRO A C 1
ATOM 617 O O . PRO A 1 78 ? -17.965 0.967 11.390 1.00 97.94 78 PRO A O 1
ATOM 620 N N . ASP A 1 79 ? -16.459 2.283 10.386 1.00 97.56 79 ASP A N 1
ATOM 621 C CA . ASP A 1 79 ? -16.780 1.873 9.018 1.00 97.56 79 ASP A CA 1
ATOM 622 C C . ASP A 1 79 ? -16.124 0.541 8.622 1.00 97.56 79 ASP A C 1
ATOM 624 O O . ASP A 1 79 ? -16.462 -0.014 7.575 1.00 97.56 79 ASP A O 1
ATOM 628 N N . GLY A 1 80 ? -15.212 0.034 9.459 1.00 98.12 80 GLY A N 1
ATOM 629 C CA . GLY A 1 80 ? -14.564 -1.262 9.318 1.00 98.12 80 GLY A CA 1
ATOM 630 C C . GLY A 1 80 ? -13.666 -1.363 8.094 1.00 98.12 80 GLY A C 1
ATOM 631 O O . GLY A 1 80 ? -13.530 -2.451 7.530 1.00 98.12 80 GLY A O 1
ATOM 632 N N . LYS A 1 81 ? -13.102 -0.232 7.643 1.00 98.38 81 LYS A N 1
ATOM 633 C CA . LYS A 1 81 ? -12.325 -0.155 6.403 1.00 98.38 81 LYS A CA 1
ATOM 634 C C . LYS A 1 81 ? -10.868 0.229 6.615 1.00 98.38 81 LYS A C 1
ATOM 636 O O . LYS A 1 81 ? -10.534 1.120 7.392 1.00 98.38 81 LYS A O 1
ATOM 641 N N . ALA A 1 82 ? -10.011 -0.398 5.817 1.00 98.38 82 ALA A N 1
ATOM 642 C CA . ALA A 1 82 ? -8.639 0.034 5.588 1.00 98.38 82 ALA A CA 1
ATOM 643 C C . ALA A 1 82 ? -8.389 0.119 4.079 1.00 98.38 82 ALA A C 1
ATOM 645 O O . ALA A 1 82 ? -8.554 -0.870 3.366 1.00 98.38 82 ALA A O 1
ATOM 646 N N . THR A 1 83 ? -8.003 1.292 3.579 1.00 98.75 83 THR A N 1
ATOM 647 C CA . THR A 1 83 ? -7.695 1.493 2.156 1.00 98.75 83 THR A CA 1
ATOM 648 C C . THR A 1 83 ? -6.209 1.728 1.960 1.00 98.75 83 THR A C 1
ATOM 650 O O . THR A 1 83 ? -5.680 2.723 2.444 1.00 98.75 83 THR A O 1
ATOM 653 N N . VAL A 1 84 ? -5.554 0.839 1.217 1.00 98.75 84 VAL A N 1
ATOM 654 C CA . VAL A 1 84 ? -4.159 0.963 0.789 1.00 98.75 84 VAL A CA 1
ATOM 655 C C . VAL A 1 84 ? -4.135 1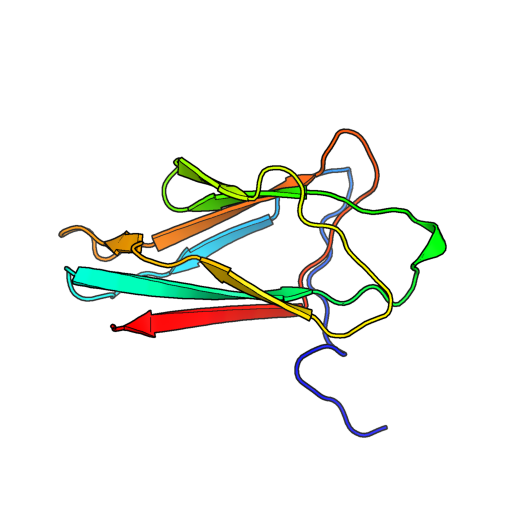.544 -0.615 1.00 98.75 84 VAL A C 1
ATOM 657 O O . VAL A 1 84 ? -4.766 1.001 -1.522 1.00 98.75 84 VAL A O 1
ATOM 660 N N . THR A 1 85 ? -3.391 2.628 -0.802 1.00 98.62 85 THR A N 1
ATOM 661 C CA . THR A 1 85 ? -3.108 3.208 -2.116 1.00 98.62 85 THR A CA 1
ATOM 662 C C . THR A 1 85 ? -1.611 3.158 -2.365 1.00 98.62 85 THR A C 1
ATOM 664 O O . THR A 1 85 ? -0.828 3.669 -1.567 1.00 98.62 85 THR A O 1
ATOM 667 N N . ILE A 1 86 ? -1.215 2.548 -3.476 1.00 97.81 86 ILE A N 1
ATOM 668 C CA . ILE A 1 86 ? 0.167 2.504 -3.947 1.00 97.81 86 ILE A CA 1
ATOM 669 C C . ILE A 1 86 ? 0.205 3.331 -5.222 1.00 97.81 86 ILE A C 1
ATOM 671 O O . ILE A 1 86 ? -0.386 2.944 -6.229 1.00 97.81 86 ILE A O 1
ATOM 675 N N . THR A 1 87 ? 0.855 4.484 -5.164 1.00 97.19 87 THR A N 1
ATOM 676 C CA . THR A 1 87 ? 0.913 5.446 -6.265 1.00 97.19 87 THR A CA 1
ATOM 677 C C . THR A 1 87 ? 2.322 5.449 -6.838 1.00 97.19 87 THR A C 1
ATOM 679 O O . THR A 1 87 ? 3.259 5.690 -6.074 1.00 97.19 87 THR A O 1
ATOM 682 N N . PRO A 1 88 ? 2.505 5.209 -8.148 1.00 95.31 88 PRO A N 1
ATOM 683 C CA . PRO A 1 88 ? 3.815 5.328 -8.774 1.00 95.31 88 PRO A CA 1
ATOM 684 C C . PRO A 1 88 ? 4.435 6.693 -8.481 1.00 95.31 88 PRO A C 1
ATOM 686 O O . PRO A 1 88 ? 3.762 7.724 -8.565 1.00 95.31 88 PRO A O 1
ATOM 689 N N . THR A 1 89 ? 5.732 6.724 -8.189 1.00 88.69 89 THR A N 1
ATOM 690 C CA . THR A 1 89 ? 6.497 7.951 -8.435 1.00 88.69 89 THR A CA 1
ATOM 691 C C . THR A 1 89 ? 6.583 8.151 -9.966 1.00 88.69 89 THR A C 1
ATOM 693 O O . THR A 1 89 ? 6.226 7.235 -10.704 1.00 88.69 89 THR A O 1
ATOM 696 N N . PRO A 1 90 ? 6.948 9.338 -10.496 1.00 77.06 90 PRO A N 1
ATOM 697 C CA . PRO A 1 90 ? 6.608 9.788 -11.860 1.00 77.06 90 PRO A CA 1
ATOM 698 C C . PRO A 1 90 ? 6.848 8.841 -13.056 1.00 77.06 90 PRO A C 1
ATOM 700 O O . PRO A 1 90 ? 6.324 9.110 -14.136 1.00 77.06 90 PRO A O 1
ATOM 703 N N . SER A 1 91 ? 7.615 7.764 -12.915 1.00 71.94 91 SER A N 1
ATOM 704 C CA . SER A 1 91 ? 7.707 6.631 -13.843 1.00 71.94 91 SER A CA 1
ATOM 705 C C . SER A 1 91 ? 8.608 5.574 -13.200 1.00 71.94 91 SER A C 1
ATOM 707 O O . SER A 1 91 ? 9.548 5.989 -12.510 1.00 71.94 91 SER A O 1
ATOM 709 N N . PRO A 1 92 ? 8.453 4.256 -13.444 1.00 85.88 92 PRO A N 1
ATOM 710 C CA . PRO A 1 92 ? 7.519 3.515 -14.323 1.00 85.88 92 PRO A CA 1
ATOM 711 C C . PRO A 1 92 ? 6.246 2.948 -13.643 1.00 85.88 92 PRO A C 1
ATOM 713 O O . PRO A 1 92 ? 6.030 3.126 -12.448 1.00 85.88 92 PRO A O 1
ATOM 716 N N . ASP A 1 93 ? 5.442 2.197 -14.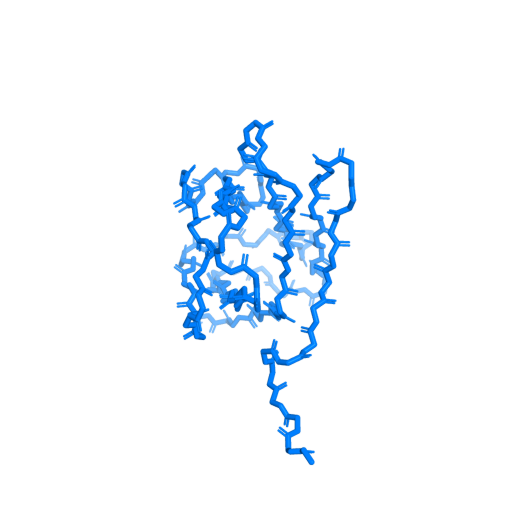418 1.00 92.62 93 ASP A N 1
ATOM 717 C CA . ASP A 1 93 ? 4.378 1.288 -13.944 1.00 92.62 93 ASP A CA 1
ATOM 718 C C . ASP A 1 93 ? 4.807 0.470 -12.715 1.00 92.62 93 ASP A C 1
ATOM 720 O O . ASP A 1 93 ? 5.939 -0.018 -12.644 1.00 92.62 93 ASP A O 1
ATOM 724 N N . ILE A 1 94 ? 3.870 0.231 -11.799 1.00 94.38 94 ILE A N 1
ATOM 725 C CA . ILE A 1 94 ? 4.105 -0.495 -10.546 1.00 94.38 94 ILE A CA 1
ATOM 726 C C . ILE A 1 94 ? 3.399 -1.849 -10.533 1.00 94.38 94 ILE A C 1
ATOM 728 O O . ILE A 1 94 ? 2.504 -2.140 -11.330 1.00 94.38 94 ILE A O 1
ATOM 732 N N . GLN A 1 95 ? 3.777 -2.676 -9.567 1.00 94.50 95 GLN A N 1
ATOM 733 C CA . GLN A 1 95 ? 3.135 -3.960 -9.327 1.00 94.50 95 GLN A CA 1
ATOM 734 C C . GLN A 1 95 ? 2.993 -4.230 -7.836 1.00 94.50 95 GLN A C 1
ATOM 736 O O . GLN A 1 95 ? 3.468 -3.461 -7.016 1.00 94.50 95 GLN A O 1
ATOM 741 N N . LEU A 1 96 ? 2.316 -5.303 -7.465 1.00 96.56 96 LEU A N 1
ATOM 742 C CA . LEU A 1 96 ? 2.211 -5.750 -6.083 1.00 96.56 96 LEU A CA 1
ATOM 743 C C . LEU A 1 96 ? 2.012 -7.256 -6.078 1.00 96.56 96 LEU A C 1
ATOM 745 O O . LEU A 1 96 ? 1.217 -7.763 -6.870 1.00 96.56 96 LEU A O 1
ATOM 749 N N . SER A 1 97 ? 2.705 -7.965 -5.192 1.00 96.56 97 SER A N 1
ATOM 750 C CA . SER A 1 97 ? 2.555 -9.419 -5.106 1.00 96.56 97 SER A CA 1
ATOM 751 C C . SER A 1 97 ? 1.372 -9.802 -4.223 1.00 96.56 97 SER A C 1
ATOM 753 O O . SER A 1 97 ? 0.475 -10.538 -4.630 1.00 96.56 97 SER A O 1
ATOM 755 N N . TRP A 1 98 ? 1.332 -9.252 -3.009 1.00 97.06 98 TRP A N 1
ATOM 756 C CA . TRP A 1 98 ? 0.306 -9.569 -2.021 1.00 97.06 98 TRP A CA 1
ATOM 757 C C . TRP A 1 98 ? 0.114 -8.427 -1.019 1.00 97.06 98 TRP A C 1
ATOM 759 O O . TRP A 1 98 ? 0.992 -7.583 -0.837 1.00 97.06 98 TRP A O 1
ATOM 769 N N . LEU A 1 99 ? -1.044 -8.429 -0.358 1.00 97.69 99 LEU A N 1
ATOM 770 C CA . LEU A 1 99 ? -1.344 -7.617 0.819 1.00 97.69 99 LEU A CA 1
ATOM 771 C C . LEU A 1 99 ? -1.955 -8.506 1.897 1.00 97.69 99 LEU A C 1
ATOM 773 O O . LEU A 1 99 ? -2.711 -9.429 1.590 1.00 97.69 99 LEU A O 1
ATOM 777 N N . MET A 1 100 ? -1.658 -8.195 3.151 1.00 97.69 100 MET A N 1
ATOM 778 C CA . MET A 1 100 ? -2.253 -8.830 4.319 1.00 97.69 100 MET A CA 1
ATOM 779 C C . MET A 1 100 ? -2.560 -7.767 5.369 1.00 97.69 100 MET A C 1
ATOM 781 O O . MET A 1 100 ? -1.776 -6.844 5.572 1.00 97.69 100 MET A O 1
ATOM 785 N N . VAL A 1 101 ? -3.691 -7.923 6.049 1.00 97.62 101 VAL A N 1
ATOM 786 C CA . VAL A 1 101 ? -4.058 -7.128 7.221 1.00 97.62 101 VAL A CA 1
ATOM 787 C C . VAL A 1 101 ? -4.002 -8.049 8.432 1.00 97.62 101 VAL A C 1
ATOM 789 O O . VAL A 1 101 ? -4.620 -9.113 8.421 1.00 97.62 101 VAL A O 1
ATOM 792 N N . ALA A 1 102 ? -3.253 -7.655 9.456 1.00 97.38 102 ALA A N 1
ATOM 793 C CA . ALA A 1 102 ? -3.136 -8.379 10.715 1.00 97.38 102 ALA A CA 1
ATOM 794 C C . ALA A 1 102 ? -3.622 -7.485 11.860 1.00 97.38 102 ALA A C 1
ATOM 796 O O . ALA A 1 102 ? -3.198 -6.333 11.966 1.00 97.38 102 ALA A O 1
ATOM 797 N N . GLY A 1 103 ? -4.537 -7.997 12.688 1.00 91.81 103 GLY A N 1
ATOM 798 C CA . GLY A 1 103 ? -4.915 -7.332 13.937 1.00 91.81 103 GLY A CA 1
ATOM 799 C C . GLY A 1 103 ? -3.744 -7.354 14.914 1.00 91.81 103 GLY A C 1
ATOM 800 O O . GLY A 1 103 ? -3.028 -8.358 14.974 1.00 91.81 103 GLY A O 1
ATOM 801 N N . ASN A 1 104 ? -3.541 -6.247 15.627 1.00 75.75 104 ASN A N 1
ATOM 802 C CA . ASN A 1 104 ? -2.535 -6.165 16.687 1.00 75.75 104 ASN A CA 1
ATOM 803 C C . ASN A 1 104 ? -3.002 -6.845 17.978 1.00 75.75 104 ASN A C 1
ATOM 805 O O . ASN A 1 104 ? -4.218 -6.792 18.277 1.00 75.75 104 ASN A O 1
#